Protein AF-A0A5K1GFD4-F1 (afdb_monomer)

Solvent-accessible surface area (backbone atoms only — not comparable to full-atom values): 4902 Å² total; per-residue (Å²): 128,96,75,85,80,78,90,50,88,50,50,42,96,68,34,64,51,79,46,74,49,84,43,72,64,49,27,75,76,71,76,48,65,52,34,39,40,35,42,62,37,86,60,25,34,28,66,60,79,47,96,85,59,69,40,35,56,78,38,76,91,14,42,47,74,62,55,94,87,64,36,43,22,45,19,90,50,88,51,66,87

Secondary structure (DSSP, 8-state):
--S-----TTS-SS-EEEEEE--HHHHHHHSS-EEEEEE--SS-EEES--TTPPPGGGSGGGEEEE-TT--EEETTTTEE-

Foldseek 3Di:
DVDDDPDDVQADPCFKDKDWAPDVVCVVPVVGTKIKIAGPGPQAKFKPDDVPTDGLCVDVNSMDIDDPPIWIATGPRPDID

InterPro domains:
  IPR000253 Forkhead-associated (FHA) domain [PF00498] (1-75)
  IPR000253 Forkhead-associated (FHA) domain [PS50006] (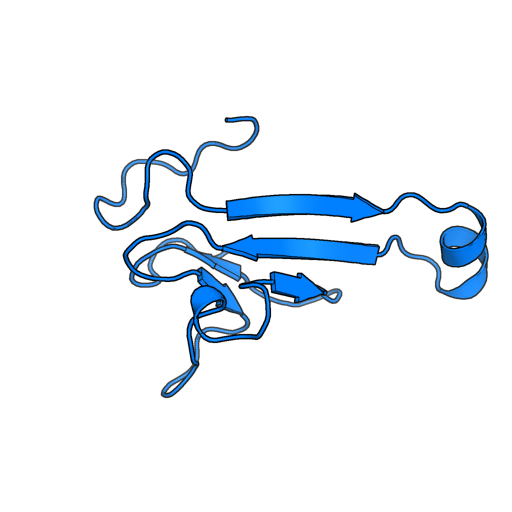1-52)
  IPR008984 SMAD/FHA domain superfamily [SSF49879] (1-78)
  IPR040227 Nibrin-related [PTHR12162] (1-81)

Sequence (81 aa):
CDVIIEKDRTISRIHADVIIDWDPLQIKLHGHSKVLLTDHSKFGTFINNESGSKPIFSLPNKQVNLKDGDRVSFGTGNAAF

pLDDT: mean 89.87, std 6.69, range [66.25, 97.31]

Nearest PDB structures (foldseek):
  5e50-assembly2_B  TM=7.235E-01  e=5.396E-01  Homo sapiens
  5w7x-assembly2_A  TM=5.420E-01  e=6.445E-01  Homo sapiens

Organism: NCBI:txid210225

Mean predicted aligned error: 4.35 Å

Structure (mmCIF, N/CA/C/O backbone):
data_AF-A0A5K1GFD4-F1
#
_entry.id   AF-A0A5K1GFD4-F1
#
loop_
_atom_site.group_PDB
_atom_site.id
_atom_site.type_symbol
_atom_site.label_atom_id
_atom_site.label_alt_id
_atom_site.label_comp_id
_atom_site.label_asym_id
_atom_site.label_entity_id
_atom_site.label_seq_id
_atom_site.pdbx_PDB_ins_code
_atom_site.Cartn_x
_atom_site.Cartn_y
_atom_site.Cartn_z
_atom_site.occupancy
_atom_site.B_iso_or_equiv
_atom_site.auth_seq_id
_atom_site.auth_comp_id
_atom_site.auth_asym_id
_atom_site.auth_atom_id
_atom_site.pdbx_PDB_model_num
ATOM 1 N N . CYS A 1 1 ? -9.360 12.044 -6.137 1.00 79.44 1 CYS A N 1
ATOM 2 C CA . CYS A 1 1 ? -8.893 10.663 -5.930 1.00 79.44 1 CYS A CA 1
ATOM 3 C C . CYS A 1 1 ? -8.861 9.999 -7.286 1.00 79.44 1 CYS A C 1
ATOM 5 O O . CYS A 1 1 ? -9.852 10.121 -7.998 1.00 79.44 1 CYS A O 1
ATOM 7 N N . ASP A 1 2 ? -7.758 9.339 -7.617 1.00 87.56 2 ASP A N 1
ATOM 8 C CA . ASP A 1 2 ? -7.596 8.665 -8.911 1.00 87.56 2 ASP A CA 1
ATOM 9 C C . ASP A 1 2 ? -8.151 7.236 -8.874 1.00 87.56 2 ASP A C 1
ATOM 11 O O . ASP A 1 2 ? -8.724 6.758 -9.848 1.00 87.56 2 ASP A O 1
ATOM 15 N N . VAL A 1 3 ? -8.070 6.590 -7.707 1.00 89.69 3 VAL A N 1
ATOM 16 C CA . VAL A 1 3 ? -8.721 5.311 -7.404 1.00 89.69 3 VAL A CA 1
ATOM 17 C C . VAL A 1 3 ? -9.734 5.532 -6.283 1.00 89.69 3 VAL A C 1
ATOM 19 O O . VAL A 1 3 ? -9.449 6.215 -5.296 1.00 89.69 3 VAL A O 1
ATOM 22 N N . ILE A 1 4 ? -10.937 4.977 -6.444 1.00 88.31 4 ILE A N 1
ATOM 23 C CA . ILE A 1 4 ? -12.030 5.081 -5.472 1.00 88.31 4 ILE A CA 1
ATOM 24 C C . ILE A 1 4 ? -12.334 3.681 -4.944 1.00 88.31 4 ILE A C 1
ATOM 26 O O . ILE A 1 4 ? -12.681 2.790 -5.713 1.00 88.31 4 ILE A O 1
ATOM 30 N N . ILE A 1 5 ? -12.234 3.509 -3.626 1.00 85.38 5 ILE A N 1
ATOM 31 C CA . ILE A 1 5 ? -12.646 2.288 -2.929 1.00 85.38 5 ILE A CA 1
ATOM 32 C C . ILE A 1 5 ? -14.028 2.549 -2.322 1.00 85.38 5 ILE A C 1
ATOM 34 O O . ILE A 1 5 ? -14.211 3.516 -1.576 1.00 85.38 5 ILE A O 1
ATOM 38 N N . GLU A 1 6 ? -15.018 1.730 -2.684 1.00 78.56 6 GLU A N 1
ATOM 39 C CA . GLU A 1 6 ? -16.396 1.909 -2.221 1.00 78.56 6 GLU A CA 1
ATOM 40 C C . GLU A 1 6 ? -16.559 1.701 -0.705 1.00 78.56 6 GLU A C 1
ATOM 42 O O . GLU A 1 6 ? -15.751 1.061 -0.039 1.00 78.56 6 GLU A O 1
ATOM 47 N N . LYS A 1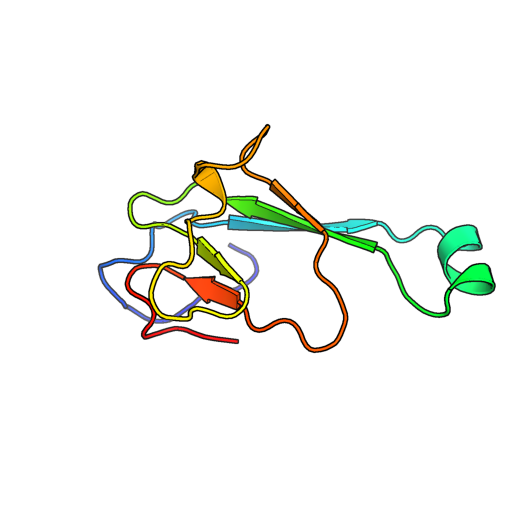 7 ? -17.625 2.320 -0.179 1.00 66.25 7 LYS A N 1
ATOM 48 C CA . LYS A 1 7 ? -17.845 2.825 1.190 1.00 66.25 7 LYS A CA 1
ATOM 49 C C . LYS A 1 7 ? -17.605 1.839 2.349 1.00 66.25 7 LYS A C 1
ATOM 51 O O . LYS A 1 7 ? -18.536 1.521 3.092 1.00 66.25 7 LYS A O 1
ATOM 56 N N . ASP A 1 8 ? -16.357 1.489 2.621 1.00 80.69 8 ASP A N 1
ATOM 57 C CA . ASP A 1 8 ? -15.947 1.128 3.975 1.00 80.69 8 ASP A CA 1
ATOM 58 C C . ASP A 1 8 ? -15.753 2.421 4.789 1.00 80.69 8 ASP A C 1
ATOM 60 O O . ASP A 1 8 ? -14.959 3.298 4.444 1.00 80.69 8 ASP A O 1
ATOM 64 N N . ARG A 1 9 ? -16.508 2.567 5.885 1.00 86.69 9 ARG A N 1
ATOM 65 C CA . ARG A 1 9 ? -16.464 3.761 6.755 1.00 86.69 9 ARG A CA 1
ATOM 66 C C . ARG A 1 9 ? -15.115 3.946 7.454 1.00 86.69 9 ARG A C 1
ATOM 68 O O . ARG A 1 9 ? -14.859 5.016 8.005 1.00 86.69 9 ARG 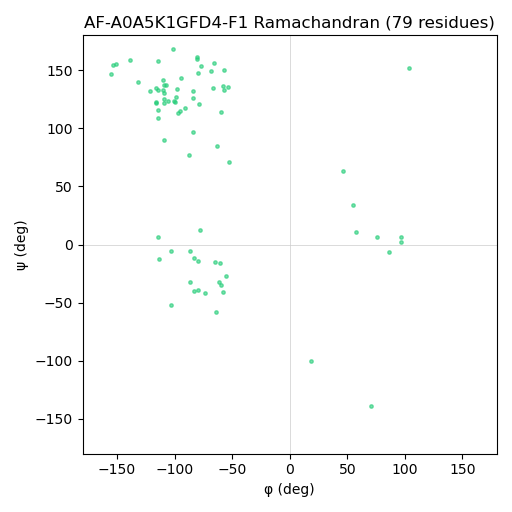A O 1
ATOM 75 N N . THR A 1 10 ? -14.280 2.914 7.456 1.00 90.44 10 THR A N 1
ATOM 76 C CA . THR A 1 10 ? -12.933 2.925 8.029 1.00 90.44 10 THR A CA 1
ATOM 77 C C . THR A 1 10 ? -11.880 3.422 7.033 1.00 90.44 10 THR A C 1
ATOM 79 O O . THR A 1 10 ? -10.734 3.666 7.411 1.00 90.44 10 THR A O 1
ATOM 82 N N . ILE A 1 11 ? -12.260 3.669 5.775 1.00 92.94 11 ILE A N 1
ATOM 83 C CA . ILE A 1 11 ? -11.377 4.237 4.758 1.00 92.94 11 ILE A CA 1
ATOM 84 C C . ILE A 1 11 ? -11.505 5.767 4.764 1.00 92.94 11 ILE A C 1
ATOM 86 O O . ILE A 1 11 ? -12.564 6.337 4.501 1.00 92.94 11 ILE A O 1
ATOM 90 N N . SER A 1 12 ? -10.401 6.454 5.077 1.00 92.75 12 SER A N 1
ATOM 91 C CA . SER A 1 12 ? -10.286 7.914 4.968 1.00 92.75 12 SER A CA 1
ATOM 92 C C . SER A 1 12 ? -10.575 8.424 3.550 1.00 92.75 12 SER A C 1
ATOM 94 O O . SER A 1 12 ? -10.267 7.760 2.568 1.00 92.75 12 SER A O 1
ATOM 96 N N . ARG A 1 13 ? -11.103 9.653 3.436 1.00 91.25 13 ARG A N 1
ATOM 97 C CA . ARG A 1 13 ? -11.417 10.293 2.137 1.00 91.25 13 ARG A CA 1
ATOM 98 C C . ARG A 1 13 ? -10.195 10.416 1.223 1.00 91.25 13 ARG A C 1
ATOM 100 O O . ARG A 1 13 ? -10.307 10.192 0.026 1.00 91.25 13 ARG A O 1
ATOM 107 N N . ILE A 1 14 ? -9.059 10.779 1.815 1.00 93.19 14 ILE A N 1
ATOM 108 C CA . ILE A 1 14 ? -7.724 10.664 1.230 1.00 93.19 14 ILE A CA 1
ATOM 109 C C . ILE A 1 14 ? -7.006 9.648 2.110 1.00 93.19 14 ILE A C 1
ATOM 111 O O . ILE A 1 14 ? -6.809 9.910 3.298 1.00 93.19 14 ILE A O 1
ATOM 115 N N . HIS A 1 15 ? -6.761 8.454 1.577 1.00 94.44 15 HIS A N 1
ATOM 116 C CA . HIS A 1 15 ? -6.330 7.316 2.388 1.00 94.44 15 HIS A CA 1
ATOM 117 C C . HIS A 1 15 ? -4.841 7.041 2.260 1.00 94.44 15 HIS A C 1
ATOM 119 O O . HIS A 1 15 ? -4.145 6.946 3.266 1.00 94.44 15 HIS A O 1
ATOM 125 N N . ALA A 1 16 ? -4.368 6.924 1.028 1.00 95.56 16 ALA A N 1
ATOM 126 C CA . ALA A 1 16 ? -2.989 6.628 0.723 1.00 95.56 16 ALA A CA 1
ATOM 127 C C . ALA A 1 16 ? -2.638 7.195 -0.651 1.00 95.56 16 ALA A C 1
ATOM 129 O O . ALA A 1 16 ? -3.519 7.328 -1.505 1.00 95.56 16 ALA A O 1
ATOM 130 N N . ASP A 1 17 ? -1.355 7.471 -0.847 1.00 96.25 17 ASP A N 1
ATOM 131 C CA . ASP A 1 17 ? -0.789 7.824 -2.144 1.00 96.25 17 ASP A CA 1
ATOM 132 C C . ASP A 1 17 ? 0.040 6.652 -2.663 1.00 96.25 17 ASP A C 1
ATOM 134 O O . ASP A 1 17 ? 0.817 6.055 -1.914 1.00 96.25 17 ASP A O 1
ATOM 138 N N . VAL A 1 18 ? -0.102 6.345 -3.952 1.00 95.31 18 VAL A N 1
ATOM 139 C CA . VAL A 1 18 ? 0.733 5.367 -4.656 1.00 95.31 18 VAL A CA 1
ATOM 140 C C . VAL A 1 18 ? 1.540 6.110 -5.706 1.00 95.31 18 VAL A C 1
ATOM 142 O O . VAL A 1 18 ? 0.983 6.679 -6.642 1.00 95.31 18 VAL A O 1
ATOM 145 N N . ILE A 1 19 ? 2.858 6.102 -5.548 1.00 94.88 19 ILE A N 1
ATOM 146 C CA . ILE A 1 19 ? 3.797 6.752 -6.456 1.00 94.88 19 ILE A CA 1
ATOM 147 C C . ILE A 1 19 ? 4.549 5.663 -7.211 1.00 94.88 19 ILE A C 1
ATOM 149 O O . ILE A 1 19 ? 5.212 4.820 -6.607 1.00 94.88 19 ILE A O 1
ATOM 153 N N . ILE A 1 20 ? 4.452 5.692 -8.537 1.00 93.31 20 ILE A N 1
ATOM 154 C CA . ILE A 1 20 ? 5.212 4.809 -9.419 1.00 93.31 20 ILE A CA 1
ATOM 155 C C . ILE A 1 20 ? 6.432 5.587 -9.902 1.00 93.31 20 ILE A C 1
ATOM 157 O O . ILE A 1 20 ? 6.305 6.567 -10.637 1.00 93.31 20 ILE A O 1
ATOM 161 N N . ASP A 1 21 ? 7.611 5.146 -9.486 1.00 90.50 21 ASP A N 1
ATOM 162 C CA . ASP A 1 21 ? 8.880 5.665 -9.975 1.00 90.50 21 ASP A CA 1
ATOM 163 C C . ASP A 1 21 ? 9.235 4.951 -11.286 1.00 90.50 21 ASP A C 1
ATOM 165 O O . ASP A 1 21 ? 9.717 3.809 -11.313 1.00 90.50 21 ASP A O 1
ATOM 169 N N . TRP A 1 22 ? 8.896 5.614 -12.393 1.00 87.12 22 TRP A N 1
ATOM 170 C CA . TRP A 1 22 ? 9.175 5.148 -13.745 1.00 87.12 22 TRP A CA 1
ATOM 171 C C . TRP A 1 22 ? 10.568 5.608 -14.188 1.00 87.12 22 TRP A C 1
ATOM 173 O O . TRP A 1 22 ? 10.719 6.545 -14.973 1.00 87.12 22 TRP A O 1
ATOM 183 N N . ASP A 1 23 ? 11.596 4.928 -13.687 1.00 89.81 23 ASP A N 1
ATOM 184 C CA . ASP A 1 23 ? 12.972 5.093 -14.157 1.00 89.81 23 ASP A CA 1
ATOM 185 C C . ASP A 1 23 ? 13.303 4.018 -15.216 1.00 89.81 23 ASP A C 1
ATOM 187 O O . ASP A 1 23 ? 13.356 2.827 -14.884 1.00 89.81 23 ASP A O 1
ATOM 191 N N . PRO A 1 24 ? 13.568 4.395 -16.486 1.00 89.62 24 PRO A N 1
ATOM 192 C CA . PRO A 1 24 ? 13.956 3.460 -17.544 1.00 89.62 24 PRO A CA 1
ATOM 193 C C . PRO A 1 24 ? 15.179 2.591 -17.213 1.00 89.62 24 PRO A C 1
ATOM 195 O O . PRO A 1 24 ? 15.303 1.482 -17.742 1.00 89.62 24 PRO A O 1
ATOM 198 N N . LEU A 1 25 ? 16.087 3.066 -16.354 1.00 89.75 25 LEU A N 1
ATOM 199 C CA . LEU A 1 25 ? 17.239 2.284 -15.905 1.00 89.75 25 LEU A CA 1
ATOM 200 C C . LEU A 1 25 ? 16.824 1.191 -14.910 1.00 89.75 25 LEU A C 1
ATOM 202 O O . LEU A 1 25 ? 17.285 0.058 -15.050 1.00 89.75 25 LEU A O 1
ATOM 206 N N . GLN A 1 26 ? 15.926 1.497 -13.966 1.00 84.88 26 GLN A N 1
ATOM 207 C CA . GLN A 1 26 ? 15.396 0.540 -12.977 1.00 84.88 26 GLN A CA 1
ATOM 208 C C . GLN A 1 26 ? 14.593 -0.569 -13.661 1.00 84.88 26 GLN A C 1
ATOM 210 O O . GLN A 1 26 ? 14.984 -1.731 -13.608 1.00 84.88 26 GLN A O 1
ATOM 215 N N . ILE A 1 27 ? 13.555 -0.171 -14.398 1.00 90.25 27 ILE A N 1
ATOM 216 C CA . ILE A 1 27 ? 13.325 -0.562 -15.790 1.00 90.25 27 ILE A CA 1
ATOM 217 C C . ILE A 1 27 ? 14.081 -1.792 -16.297 1.00 90.25 27 ILE A C 1
ATOM 219 O O . ILE A 1 27 ? 13.755 -2.960 -16.082 1.00 90.25 27 ILE A O 1
ATOM 223 N N . LYS A 1 28 ? 15.150 -1.458 -17.011 1.00 91.44 28 LYS A N 1
ATOM 224 C CA . LYS A 1 28 ? 16.055 -2.376 -17.684 1.00 91.44 28 LYS A CA 1
ATOM 225 C C . LYS A 1 28 ? 16.775 -3.338 -16.736 1.00 91.44 28 LYS A C 1
ATOM 227 O O . LYS A 1 28 ? 17.101 -4.443 -17.159 1.00 91.44 28 LYS A O 1
ATOM 232 N N . LEU A 1 29 ? 17.067 -2.922 -15.503 1.00 89.19 29 LEU A N 1
ATOM 233 C CA . LEU A 1 29 ? 17.864 -3.706 -14.557 1.00 89.19 29 LEU A CA 1
ATOM 234 C C . LEU A 1 29 ? 17.038 -4.758 -13.804 1.00 89.19 29 LEU A C 1
ATOM 236 O O . LEU A 1 29 ? 17.511 -5.872 -13.592 1.00 89.19 29 LEU A O 1
ATOM 240 N N . HIS A 1 30 ? 15.819 -4.408 -13.398 1.00 85.62 30 HIS A N 1
ATOM 241 C CA . HIS A 1 30 ? 14.973 -5.223 -12.523 1.00 85.62 30 HIS A CA 1
ATOM 242 C C . HIS A 1 30 ? 13.710 -5.748 -13.212 1.00 85.62 30 HIS A C 1
ATOM 244 O O . HIS A 1 30 ? 13.038 -6.626 -12.673 1.00 85.62 30 HIS A O 1
ATOM 250 N N . GLY A 1 31 ? 13.382 -5.235 -14.399 1.00 87.94 31 GLY A N 1
ATOM 251 C CA . GLY A 1 31 ? 12.203 -5.640 -15.164 1.00 87.94 31 GLY A CA 1
ATOM 252 C C . GLY A 1 31 ? 10.881 -5.082 -14.628 1.00 87.94 31 GLY A C 1
ATOM 253 O O . GLY A 1 31 ? 9.830 -5.464 -15.129 1.00 87.94 31 GLY A O 1
ATOM 254 N N . HIS A 1 32 ? 10.912 -4.197 -13.628 1.00 87.25 32 HIS A N 1
ATOM 255 C CA . HIS A 1 32 ? 9.726 -3.570 -13.045 1.00 87.25 32 HIS A CA 1
ATOM 256 C C . HIS A 1 32 ? 10.040 -2.175 -12.493 1.00 87.25 32 HIS A C 1
ATOM 258 O O . HIS A 1 32 ? 11.181 -1.860 -12.151 1.00 87.25 32 HIS A O 1
ATOM 264 N N . SER A 1 33 ? 9.008 -1.336 -12.413 1.00 91.00 33 SER A N 1
ATOM 265 C CA . SER A 1 33 ? 9.079 -0.026 -11.764 1.00 91.00 33 SER A CA 1
ATOM 266 C C . SER A 1 33 ? 9.041 -0.169 -10.248 1.00 91.00 33 SER A C 1
ATOM 268 O O . SER A 1 33 ? 8.457 -1.110 -9.708 1.00 91.00 33 SER A O 1
ATOM 270 N N . LYS A 1 34 ? 9.620 0.805 -9.549 1.00 92.38 34 LYS A N 1
ATOM 271 C CA . LYS A 1 34 ? 9.529 0.878 -8.094 1.00 92.38 34 LYS A CA 1
ATOM 272 C C . LYS A 1 34 ? 8.221 1.562 -7.707 1.00 92.38 34 LYS A C 1
ATOM 274 O O . LYS A 1 34 ? 7.892 2.618 -8.240 1.00 92.38 34 LYS A O 1
ATOM 279 N N . VAL A 1 35 ? 7.485 0.967 -6.773 1.00 94.44 35 VAL A N 1
ATOM 280 C CA . VAL A 1 35 ? 6.199 1.495 -6.306 1.00 94.44 35 VAL A CA 1
ATOM 281 C C . VAL A 1 35 ? 6.314 1.854 -4.832 1.00 94.44 35 VAL A C 1
ATOM 283 O O . VAL A 1 35 ? 6.654 1.004 -4.011 1.00 94.44 35 VAL A O 1
ATOM 286 N N . LEU A 1 36 ? 6.045 3.113 -4.499 1.00 95.88 36 LEU A N 1
ATOM 287 C CA . LEU A 1 36 ? 6.064 3.643 -3.141 1.00 95.88 36 LEU A CA 1
ATOM 288 C C . LEU A 1 36 ? 4.632 3.944 -2.692 1.00 95.88 36 LEU A C 1
ATOM 290 O O . LEU A 1 36 ? 3.914 4.686 -3.356 1.00 95.88 36 LEU A O 1
ATOM 294 N N . LEU A 1 37 ? 4.239 3.383 -1.556 1.00 96.56 37 LEU A N 1
ATOM 295 C CA . LEU A 1 37 ? 2.942 3.599 -0.926 1.00 96.56 37 LEU A CA 1
ATOM 296 C C . LEU A 1 37 ? 3.128 4.440 0.338 1.00 96.56 37 LEU A C 1
ATOM 298 O O . LEU A 1 37 ? 3.951 4.082 1.181 1.00 96.56 37 LEU A O 1
ATOM 302 N N . THR A 1 38 ? 2.341 5.505 0.486 1.00 97.31 38 THR A N 1
ATOM 303 C CA . THR A 1 38 ? 2.345 6.400 1.656 1.00 97.31 38 THR A CA 1
ATOM 304 C C . THR A 1 38 ? 0.967 6.427 2.309 1.00 97.31 38 THR A C 1
ATOM 306 O O . THR A 1 38 ? -0.034 6.609 1.623 1.00 97.31 38 THR A O 1
ATOM 309 N N . ASP A 1 39 ? 0.906 6.269 3.632 1.00 96.75 39 ASP A N 1
ATOM 310 C CA . ASP A 1 39 ? -0.332 6.152 4.412 1.00 96.75 39 ASP A CA 1
ATOM 311 C C . ASP A 1 39 ? -0.719 7.476 5.104 1.00 96.75 39 ASP A C 1
ATOM 313 O O . ASP A 1 39 ? 0.031 8.022 5.921 1.00 96.75 39 ASP A O 1
ATOM 317 N N . HIS A 1 40 ? -1.933 7.957 4.816 1.00 96.25 40 HIS A N 1
ATOM 318 C CA . HIS A 1 40 ? -2.556 9.152 5.412 1.00 96.25 40 HIS A CA 1
ATOM 319 C C . HIS A 1 40 ? -3.788 8.821 6.262 1.00 96.25 40 HIS A C 1
ATOM 321 O O . HIS A 1 40 ? -4.531 9.706 6.699 1.00 96.25 40 HIS A O 1
ATOM 327 N N . SER A 1 41 ? -4.059 7.537 6.460 1.00 94.50 41 SER A N 1
ATOM 328 C CA . SER A 1 41 ? -5.321 7.064 7.001 1.00 94.50 41 SER A CA 1
ATOM 329 C C . SER A 1 41 ? -5.407 7.166 8.524 1.00 94.50 41 SER A C 1
ATOM 331 O O . SER A 1 41 ? -4.414 7.263 9.244 1.00 94.50 41 SER A O 1
ATOM 333 N N . LYS A 1 42 ? -6.645 7.123 9.035 1.00 94.00 42 LYS A N 1
ATOM 334 C CA . LYS A 1 42 ? -6.903 7.055 10.479 1.00 94.00 42 LYS A CA 1
ATOM 335 C C . LYS A 1 42 ? -6.733 5.638 11.033 1.00 94.00 42 LYS A C 1
ATOM 337 O O . LYS A 1 42 ? -6.275 5.481 12.159 1.00 94.00 42 LYS A O 1
ATOM 342 N N . PHE A 1 43 ? -7.177 4.636 10.274 1.00 92.75 43 PHE A N 1
ATOM 343 C CA . PHE A 1 43 ? -7.263 3.242 10.726 1.00 92.75 43 PHE A CA 1
ATOM 344 C C . PHE A 1 43 ? -6.141 2.350 10.187 1.00 92.75 43 PHE A C 1
ATOM 346 O O . PHE A 1 43 ? -6.010 1.219 10.641 1.00 92.75 43 PHE A O 1
ATOM 353 N N . GLY A 1 44 ? -5.298 2.878 9.304 1.00 94.19 44 GLY A N 1
ATOM 354 C CA . GLY A 1 44 ? -4.126 2.198 8.781 1.00 94.19 44 GLY A CA 1
ATOM 355 C C . GLY A 1 44 ? -4.311 1.667 7.371 1.00 94.19 44 GLY A C 1
ATOM 356 O O . GLY A 1 44 ? -5.408 1.309 6.944 1.00 94.19 44 GLY A O 1
ATOM 357 N N . THR A 1 45 ? -3.179 1.590 6.684 1.00 95.19 45 THR A N 1
ATOM 358 C CA . THR A 1 45 ? -2.965 0.747 5.512 1.00 95.19 45 THR A CA 1
ATOM 359 C C . THR A 1 45 ? -1.999 -0.373 5.899 1.00 95.19 45 THR A C 1
ATOM 361 O O . THR A 1 45 ? -1.057 -0.136 6.655 1.00 95.19 45 THR A O 1
ATOM 364 N N . PHE A 1 46 ? -2.209 -1.592 5.408 1.00 94.50 46 PHE A N 1
ATOM 365 C CA . PHE A 1 46 ? -1.444 -2.777 5.804 1.00 94.50 46 PHE A CA 1
ATOM 366 C C . PHE A 1 46 ? -0.972 -3.546 4.571 1.00 94.50 46 PHE A C 1
ATOM 368 O O . PHE A 1 46 ? -1.734 -3.701 3.620 1.00 94.50 46 PHE A O 1
ATOM 375 N N . ILE A 1 47 ? 0.259 -4.058 4.604 1.00 93.75 47 ILE A N 1
ATOM 376 C CA . ILE A 1 47 ? 0.755 -5.025 3.614 1.00 93.75 47 ILE A CA 1
ATOM 377 C C . ILE A 1 47 ? 0.610 -6.419 4.205 1.00 93.75 47 ILE A C 1
ATOM 379 O O . ILE A 1 47 ? 1.000 -6.615 5.356 1.00 93.75 47 ILE A O 1
ATOM 383 N N . ASN A 1 48 ? 0.082 -7.360 3.416 1.00 91.12 48 ASN A N 1
ATOM 384 C CA . ASN A 1 48 ? -0.082 -8.768 3.781 1.00 91.12 48 ASN A CA 1
ATOM 385 C C . ASN A 1 48 ? -0.677 -8.874 5.195 1.00 91.12 48 ASN A C 1
ATOM 387 O O . ASN A 1 48 ? -0.004 -9.269 6.142 1.00 91.12 48 ASN A O 1
ATOM 391 N N . ASN A 1 49 ? -1.906 -8.363 5.349 1.00 83.50 49 ASN A N 1
ATOM 392 C CA . ASN A 1 49 ? -2.563 -8.132 6.638 1.00 83.50 49 ASN A CA 1
ATOM 393 C C . ASN A 1 49 ? -2.800 -9.441 7.420 1.00 83.50 49 ASN A C 1
ATOM 395 O O . ASN A 1 49 ? -3.870 -10.044 7.352 1.00 83.50 49 ASN A O 1
ATOM 399 N N . GLU A 1 50 ? -1.778 -9.871 8.151 1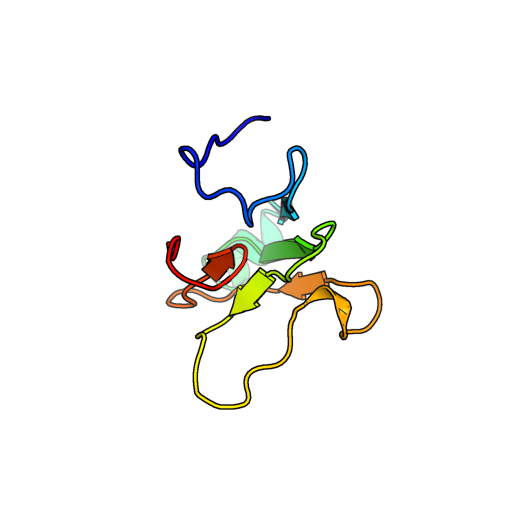.00 84.81 50 GLU A N 1
ATOM 400 C CA . GLU A 1 50 ? -1.750 -11.040 9.019 1.00 84.81 50 GLU A CA 1
ATOM 401 C C . GLU A 1 50 ? -1.901 -10.627 10.490 1.00 84.81 50 GLU A C 1
ATOM 403 O O . GLU A 1 50 ? -1.805 -9.455 10.867 1.00 84.81 50 GLU A O 1
ATOM 408 N N . SER A 1 51 ? -2.140 -11.607 11.364 1.00 81.12 51 SER A N 1
ATOM 409 C CA . SER A 1 51 ? -2.264 -11.351 12.799 1.00 81.12 51 SER A CA 1
ATOM 410 C C . SER A 1 51 ? -0.979 -10.728 13.355 1.00 81.12 51 SER A C 1
ATOM 412 O O . SER A 1 51 ? 0.058 -11.382 13.426 1.00 81.12 51 SER A O 1
ATOM 414 N N . GLY A 1 52 ? -1.069 -9.476 13.809 1.00 81.69 52 GLY A N 1
ATOM 415 C CA . GLY A 1 52 ? 0.065 -8.718 14.348 1.00 81.69 52 GLY A CA 1
ATOM 416 C C . GLY A 1 52 ? 0.751 -7.788 13.342 1.00 81.69 52 GLY A C 1
ATOM 417 O O . GLY A 1 52 ? 1.712 -7.111 13.722 1.00 81.69 52 GLY A O 1
ATOM 418 N N .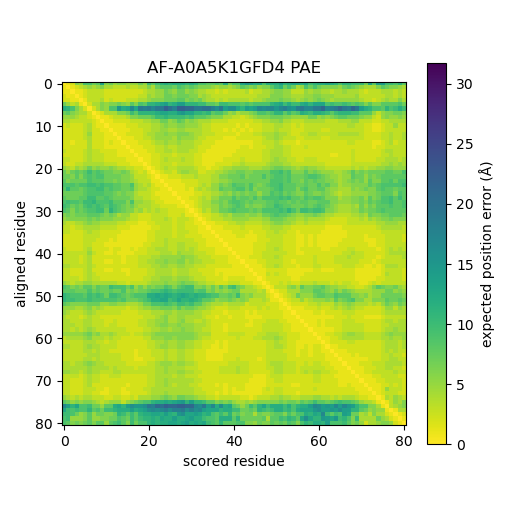 SER A 1 53 ? 0.257 -7.704 12.101 1.00 87.56 53 SER A N 1
ATOM 419 C CA . SER A 1 53 ? 0.730 -6.721 11.127 1.00 87.56 53 SER A CA 1
ATOM 420 C C . SER A 1 53 ? 0.566 -5.297 11.657 1.00 87.56 53 SER A C 1
ATOM 422 O O . SER A 1 53 ? -0.448 -4.925 12.253 1.00 87.56 53 SER A O 1
ATOM 424 N N . LYS A 1 54 ? 1.601 -4.482 11.447 1.00 91.25 54 LYS A N 1
ATOM 425 C CA . LYS A 1 54 ? 1.605 -3.071 11.837 1.00 91.25 54 LYS A CA 1
ATOM 426 C C . LYS A 1 54 ? 1.163 -2.203 10.658 1.00 91.25 54 LYS A C 1
ATOM 428 O O . LYS A 1 54 ? 1.550 -2.496 9.527 1.00 91.25 54 LYS A O 1
ATOM 433 N N . PRO A 1 55 ? 0.407 -1.122 10.905 1.00 94.06 55 PRO A N 1
ATOM 434 C CA . PRO A 1 55 ? -0.001 -0.215 9.843 1.00 94.06 55 PRO A CA 1
ATOM 435 C C . PRO A 1 55 ? 1.203 0.553 9.293 1.00 94.06 55 PRO A C 1
ATOM 437 O O . PRO A 1 55 ? 2.138 0.882 10.032 1.00 94.06 55 PRO A O 1
ATOM 440 N N . ILE A 1 56 ? 1.156 0.904 8.013 1.00 95.81 56 ILE A N 1
ATOM 441 C CA . ILE A 1 56 ? 2.219 1.629 7.311 1.00 95.81 56 ILE A CA 1
ATOM 442 C C . ILE A 1 56 ? 2.490 2.988 7.965 1.00 95.81 56 ILE A C 1
ATOM 444 O O . ILE A 1 56 ? 3.652 3.374 8.070 1.00 95.81 56 ILE A O 1
ATOM 448 N N . PHE A 1 57 ? 1.479 3.682 8.510 1.00 94.88 57 PHE A N 1
ATOM 449 C CA . PHE A 1 57 ? 1.716 4.940 9.235 1.00 94.88 57 PHE A CA 1
ATOM 450 C C . PHE A 1 57 ? 2.628 4.804 10.469 1.00 94.88 57 PHE A C 1
ATOM 452 O O . PHE A 1 57 ? 3.093 5.817 10.992 1.00 94.88 57 PHE A O 1
ATOM 459 N N . SER A 1 58 ? 2.860 3.585 10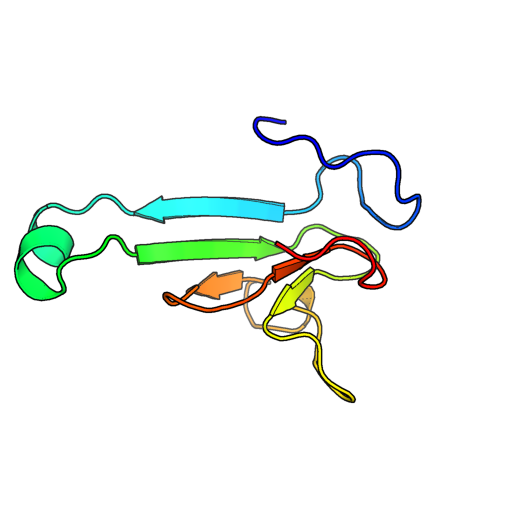.972 1.00 94.62 58 SER A N 1
ATOM 460 C CA . SER A 1 58 ? 3.796 3.331 12.077 1.00 94.62 58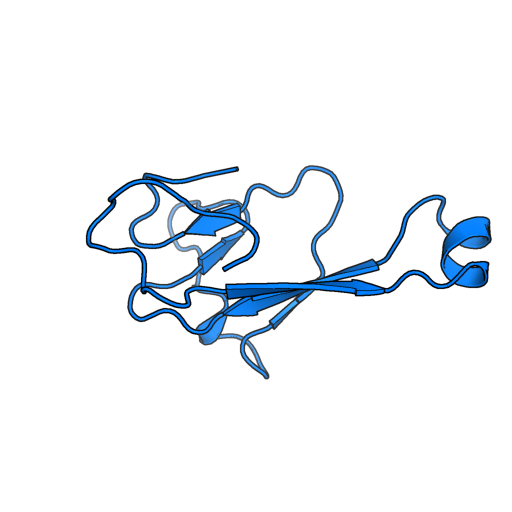 SER A CA 1
ATOM 461 C C . SER A 1 58 ? 5.258 3.216 11.625 1.00 94.62 58 SER A C 1
ATOM 463 O O . SER A 1 58 ? 6.161 3.228 12.462 1.00 94.62 58 SER A O 1
ATOM 465 N N . LEU A 1 59 ? 5.498 3.110 10.315 1.00 94.19 59 LEU A N 1
ATOM 466 C CA . LEU A 1 59 ? 6.828 3.073 9.716 1.00 94.19 59 LEU A CA 1
ATOM 467 C C . LEU A 1 59 ? 7.421 4.488 9.592 1.00 94.19 59 LEU A C 1
ATOM 469 O O . LEU A 1 59 ? 6.683 5.480 9.558 1.00 94.19 59 LEU A O 1
ATOM 473 N N . PRO A 1 60 ? 8.756 4.611 9.463 1.00 94.19 60 PRO A N 1
ATOM 474 C CA . PRO A 1 60 ? 9.392 5.881 9.136 1.00 94.19 60 PRO A CA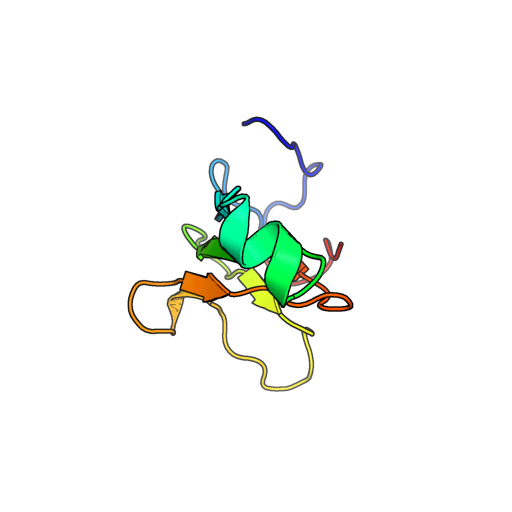 1
ATOM 475 C C . PRO A 1 60 ? 8.786 6.497 7.873 1.00 94.19 60 PRO A C 1
ATOM 477 O O . PRO A 1 60 ? 8.565 5.808 6.879 1.00 94.19 60 PRO A O 1
ATOM 480 N N . ASN A 1 61 ? 8.513 7.801 7.916 1.00 94.81 61 ASN A N 1
ATOM 481 C CA . ASN A 1 61 ? 7.873 8.557 6.833 1.00 94.81 61 ASN A CA 1
ATOM 482 C C . ASN A 1 61 ? 6.492 8.034 6.401 1.00 94.81 61 ASN A C 1
ATOM 484 O O . ASN A 1 61 ? 5.967 8.506 5.398 1.00 94.81 61 ASN A O 1
ATOM 488 N N . LYS A 1 62 ? 5.890 7.099 7.153 1.00 96.88 62 LYS A N 1
ATOM 489 C CA . LYS A 1 62 ? 4.583 6.507 6.845 1.00 96.88 62 LYS A CA 1
ATOM 490 C C . LYS A 1 62 ? 4.524 5.891 5.447 1.00 96.88 62 LYS A C 1
ATOM 492 O O . LYS A 1 62 ? 3.487 5.965 4.795 1.00 96.88 62 LYS A O 1
ATOM 497 N N . GLN A 1 63 ? 5.635 5.328 4.975 1.00 96.50 63 GLN A N 1
ATOM 498 C CA . GLN A 1 63 ? 5.749 4.852 3.601 1.00 96.50 63 GLN A CA 1
ATOM 499 C C . GLN A 1 63 ? 6.475 3.512 3.496 1.00 96.50 63 GLN A C 1
ATOM 501 O O . GLN A 1 63 ? 7.262 3.139 4.369 1.00 96.50 63 GLN A O 1
ATOM 506 N N . VAL A 1 64 ? 6.250 2.811 2.389 1.00 96.19 64 VAL A N 1
ATOM 507 C CA . VAL A 1 64 ? 6.835 1.495 2.116 1.00 96.19 64 VAL A CA 1
ATOM 508 C C . VAL A 1 64 ? 6.917 1.228 0.614 1.00 96.19 64 VAL A C 1
ATOM 510 O O . VAL A 1 64 ? 6.064 1.676 -0.148 1.00 96.19 64 VAL A O 1
ATOM 513 N N . ASN A 1 65 ? 7.950 0.502 0.179 1.00 95.25 65 ASN A N 1
ATOM 514 C CA . ASN A 1 65 ? 8.036 0.043 -1.207 1.00 95.25 65 ASN A CA 1
ATOM 515 C C . ASN A 1 65 ? 7.244 -1.251 -1.365 1.00 95.25 65 ASN A C 1
ATOM 517 O O . ASN A 1 65 ? 7.515 -2.208 -0.637 1.00 95.25 65 ASN A O 1
ATOM 521 N N . LEU A 1 66 ? 6.317 -1.272 -2.317 1.00 94.75 66 LEU A N 1
ATOM 522 C CA . LEU A 1 66 ? 5.574 -2.471 -2.678 1.00 94.75 66 LEU A CA 1
ATOM 523 C C . LEU A 1 66 ? 6.417 -3.366 -3.582 1.00 94.75 66 LEU A C 1
ATOM 525 O O . LEU A 1 66 ? 7.225 -2.891 -4.389 1.00 94.75 66 LEU A O 1
ATOM 529 N N . LYS A 1 67 ? 6.206 -4.668 -3.436 1.00 92.25 67 LYS A N 1
ATOM 530 C CA . LYS A 1 67 ? 6.766 -5.706 -4.292 1.00 92.25 67 LYS A CA 1
ATOM 531 C C . LYS A 1 67 ? 5.648 -6.401 -5.048 1.00 92.25 67 LYS A C 1
ATOM 533 O O . LYS A 1 67 ? 4.492 -6.395 -4.630 1.00 92.25 67 LYS A O 1
ATOM 538 N N . ASP A 1 68 ? 6.019 -7.025 -6.157 1.00 90.19 68 ASP A N 1
ATOM 539 C CA . ASP A 1 68 ? 5.093 -7.893 -6.869 1.00 90.19 68 ASP A CA 1
ATOM 540 C C . ASP A 1 68 ? 4.586 -9.009 -5.939 1.00 90.19 68 ASP A C 1
ATOM 542 O O . ASP A 1 68 ? 5.364 -9.622 -5.202 1.00 90.19 68 ASP A O 1
ATOM 546 N N . GLY A 1 69 ? 3.270 -9.220 -5.940 1.00 91.19 69 GLY A N 1
ATOM 547 C CA . GLY A 1 69 ? 2.584 -10.163 -5.054 1.00 91.19 69 GLY A CA 1
ATOM 548 C C . GLY A 1 69 ? 2.191 -9.631 -3.669 1.00 91.19 69 GLY A C 1
ATOM 549 O O . GLY A 1 69 ? 1.483 -10.342 -2.954 1.00 91.19 69 GLY A O 1
ATOM 550 N N . ASP A 1 70 ? 2.587 -8.411 -3.282 1.00 93.44 70 ASP A N 1
ATOM 551 C CA . ASP A 1 70 ? 2.100 -7.802 -2.038 1.00 93.44 70 ASP A CA 1
ATOM 552 C C . ASP A 1 70 ? 0.597 -7.504 -2.125 1.00 93.44 70 ASP A C 1
ATOM 554 O O . ASP A 1 70 ? 0.120 -6.926 -3.101 1.00 93.44 70 ASP A O 1
ATOM 558 N N . ARG A 1 71 ? -0.144 -7.848 -1.064 1.00 93.12 71 ARG A N 1
ATOM 559 C CA . ARG A 1 71 ? -1.557 -7.477 -0.902 1.00 93.12 71 ARG A CA 1
ATOM 560 C C . ARG A 1 71 ? -1.689 -6.272 0.004 1.00 93.12 71 ARG A C 1
ATOM 562 O O . ARG A 1 71 ? -1.227 -6.305 1.148 1.00 93.12 71 ARG A O 1
ATOM 569 N N . VAL A 1 72 ? -2.381 -5.241 -0.464 1.00 93.56 72 VAL A N 1
ATOM 570 C CA . VAL A 1 72 ? -2.573 -3.998 0.285 1.00 93.56 72 VAL A CA 1
ATOM 571 C C . VAL A 1 72 ? -3.994 -3.937 0.818 1.00 93.56 72 VAL A C 1
ATOM 573 O O . VAL A 1 72 ? -4.957 -4.023 0.066 1.00 93.56 72 VAL A O 1
ATOM 576 N N . SER A 1 73 ? -4.128 -3.782 2.133 1.00 92.81 73 SER A N 1
ATOM 577 C CA . SER A 1 73 ? -5.411 -3.636 2.823 1.00 92.81 73 SER A CA 1
ATOM 578 C C . SER A 1 73 ? -5.583 -2.222 3.365 1.00 92.81 73 SER A C 1
ATOM 580 O O . SER A 1 73 ? -4.686 -1.705 4.031 1.00 92.81 73 SER A O 1
ATOM 582 N N . PHE A 1 74 ? -6.745 -1.618 3.131 1.00 92.31 74 PHE A N 1
ATOM 583 C CA . PHE A 1 74 ? -7.070 -0.260 3.569 1.00 92.31 74 PHE A CA 1
ATOM 584 C C . PHE A 1 74 ? -8.116 -0.276 4.695 1.00 92.31 74 PHE A C 1
ATOM 586 O O . PHE A 1 74 ? -9.101 -1.018 4.634 1.00 92.31 74 PHE A O 1
ATOM 593 N N . GLY A 1 75 ? -7.929 0.555 5.724 1.00 90.31 75 GLY A N 1
ATOM 594 C CA . GLY A 1 75 ? -8.842 0.636 6.869 1.00 90.31 75 GLY A CA 1
ATOM 595 C C . GLY A 1 75 ? -8.779 -0.609 7.759 1.00 90.31 75 GLY A C 1
ATOM 596 O O . GLY A 1 75 ? -7.707 -1.150 8.0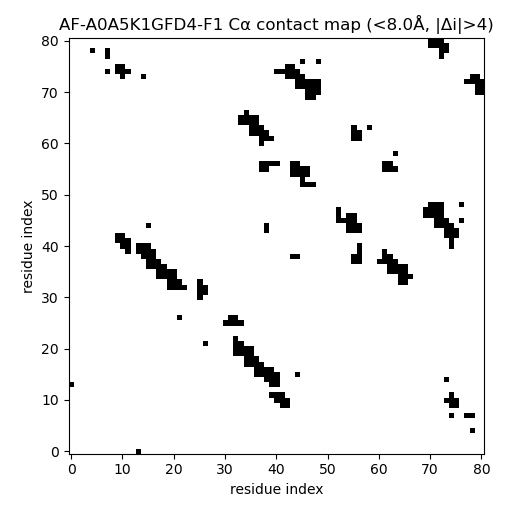07 1.00 90.31 75 GLY A O 1
ATOM 597 N N . THR A 1 76 ? -9.925 -1.099 8.244 1.00 83.00 76 THR A N 1
ATOM 598 C CA . THR A 1 76 ? -9.971 -2.308 9.097 1.00 83.00 76 THR A CA 1
ATOM 599 C C . THR A 1 76 ? -9.837 -3.627 8.327 1.00 83.00 76 THR A C 1
ATOM 601 O O . THR A 1 76 ? -10.070 -4.688 8.899 1.00 83.00 76 THR A O 1
ATOM 604 N N . GLY A 1 77 ? -9.452 -3.584 7.047 1.00 68.75 77 GLY A N 1
ATOM 605 C CA . GLY A 1 77 ? -8.965 -4.758 6.319 1.00 68.75 77 GLY A CA 1
ATOM 606 C C . GLY A 1 77 ? -9.983 -5.512 5.460 1.00 68.75 77 GLY A C 1
ATOM 607 O O . GLY A 1 77 ? -9.623 -6.539 4.898 1.00 68.75 77 GLY A O 1
ATOM 608 N N . ASN A 1 78 ? -11.216 -5.015 5.300 1.00 68.88 78 ASN A N 1
ATOM 609 C CA . ASN A 1 78 ? -12.188 -5.613 4.368 1.00 68.88 78 ASN A CA 1
ATOM 610 C C . ASN A 1 78 ? -11.953 -5.210 2.901 1.00 68.88 78 ASN A C 1
ATOM 612 O O . ASN A 1 78 ? -12.507 -5.833 1.999 1.00 68.88 78 ASN A O 1
ATOM 616 N N . ALA A 1 79 ? -11.137 -4.183 2.657 1.00 74.50 79 ALA A N 1
ATOM 617 C CA . ALA A 1 79 ? -10.756 -3.730 1.326 1.00 74.50 79 ALA A CA 1
ATOM 618 C C . ALA A 1 79 ? -9.287 -4.078 1.063 1.00 74.50 79 ALA A C 1
ATOM 620 O O . ALA A 1 79 ? -8.401 -3.289 1.395 1.00 74.50 79 ALA A O 1
ATOM 621 N N . ALA A 1 80 ? -9.046 -5.267 0.505 1.00 77.31 80 ALA A N 1
ATOM 622 C CA . ALA A 1 80 ? -7.720 -5.751 0.129 1.00 77.31 80 ALA A CA 1
ATOM 623 C C . ALA A 1 80 ? -7.604 -5.906 -1.395 1.00 77.31 80 ALA A C 1
ATOM 625 O O . ALA A 1 80 ? -8.496 -6.493 -2.012 1.00 77.31 80 ALA A O 1
ATOM 626 N N . PHE A 1 81 ? -6.512 -5.404 -1.973 1.00 79.06 81 PHE A N 1
ATOM 627 C CA . PHE A 1 81 ? -6.202 -5.438 -3.406 1.00 79.06 81 PHE A CA 1
ATOM 628 C C . PHE A 1 81 ? -4.810 -6.018 -3.648 1.00 79.06 81 PHE A C 1
ATOM 630 O O . PHE A 1 81 ? -3.933 -5.831 -2.769 1.00 79.06 81 PHE A O 1
#

Radius of gyration: 13.34 Å; Cα contacts (8 Å, |Δi|>4): 146; chains: 1; bounding box: 36×22×32 Å